Protein AF-T1EK25-F1 (afdb_monomer_lite)

Radius of gyration: 20.11 Å; chains: 1; bounding box: 44×19×53 Å

Structure (mmCIF, N/CA/C/O backbone):
data_AF-T1EK25-F1
#
_entry.id   AF-T1EK25-F1
#
loop_
_atom_site.group_PDB
_atom_site.id
_atom_site.type_symbol
_atom_site.label_atom_id
_atom_site.label_alt_id
_atom_site.label_comp_id
_atom_site.label_asym_id
_atom_site.label_entity_id
_atom_site.label_seq_id
_atom_site.pdbx_PDB_ins_code
_atom_site.Cartn_x
_atom_site.Cartn_y
_atom_site.Cartn_z
_atom_site.occupancy
_atom_site.B_iso_or_equiv
_atom_site.auth_seq_id
_atom_site.auth_comp_id
_atom_site.auth_asym_id
_atom_site.auth_atom_id
_atom_site.pdbx_PDB_model_num
ATOM 1 N N . GLU A 1 1 ? 16.639 7.286 -23.972 1.00 62.28 1 GLU A N 1
ATOM 2 C CA . GLU A 1 1 ? 15.449 7.050 -24.816 1.00 62.28 1 GLU A CA 1
ATOM 3 C C . GLU A 1 1 ? 14.156 7.068 -24.002 1.00 62.28 1 GLU A C 1
ATOM 5 O O . GLU A 1 1 ? 13.384 7.986 -24.219 1.00 62.28 1 GLU A O 1
ATOM 10 N N . LEU A 1 2 ? 13.976 6.228 -22.971 1.00 72.88 2 LEU A N 1
ATOM 11 C CA . LEU A 1 2 ? 12.752 6.216 -22.135 1.00 72.88 2 LEU A CA 1
ATOM 12 C C . LEU A 1 2 ? 12.325 7.587 -21.546 1.00 72.88 2 LEU A C 1
ATOM 14 O O . LEU A 1 2 ? 11.149 7.919 -21.528 1.00 72.88 2 LEU A O 1
ATOM 18 N N . SER A 1 3 ? 13.280 8.398 -21.069 1.00 75.31 3 SER A N 1
ATOM 19 C CA . SER A 1 3 ? 13.015 9.719 -20.455 1.00 75.31 3 SER A CA 1
ATOM 20 C C . SER A 1 3 ? 12.731 10.836 -21.478 1.00 75.31 3 SER A C 1
ATOM 22 O O . SER A 1 3 ? 12.230 11.904 -21.127 1.00 75.31 3 SER A O 1
ATOM 24 N N . CYS A 1 4 ? 13.064 10.603 -22.751 1.00 80.94 4 CYS A N 1
ATOM 25 C CA . CYS A 1 4 ? 12.880 11.573 -23.832 1.00 80.94 4 CYS A CA 1
ATOM 26 C C . CYS A 1 4 ? 11.537 11.398 -24.553 1.00 80.94 4 CYS A C 1
ATOM 28 O O . CYS A 1 4 ? 11.142 12.283 -25.309 1.00 80.94 4 CYS A O 1
ATOM 30 N N . ASP A 1 5 ? 10.835 10.290 -24.314 1.00 84.56 5 ASP A N 1
ATOM 31 C CA . ASP A 1 5 ? 9.527 10.034 -24.899 1.00 84.56 5 ASP A CA 1
ATOM 32 C C . ASP A 1 5 ? 8.421 10.732 -24.089 1.00 84.56 5 ASP A C 1
ATOM 34 O O . ASP A 1 5 ? 8.163 10.433 -22.917 1.00 84.56 5 ASP A O 1
ATOM 38 N N . GLY A 1 6 ? 7.764 11.706 -24.721 1.00 84.06 6 GLY A N 1
ATOM 39 C CA . GLY A 1 6 ? 6.689 12.474 -24.093 1.00 84.06 6 GLY A CA 1
ATOM 40 C C . GLY A 1 6 ? 5.431 11.647 -23.802 1.00 84.06 6 GLY A C 1
ATOM 41 O O . GLY A 1 6 ? 4.701 11.965 -22.861 1.00 84.06 6 GLY A O 1
ATOM 42 N N . GLY A 1 7 ? 5.186 10.582 -24.570 1.00 85.19 7 GLY A N 1
ATOM 43 C CA . GLY A 1 7 ? 4.066 9.664 -24.373 1.00 85.19 7 GLY A CA 1
ATOM 44 C C . GLY A 1 7 ? 4.258 8.806 -23.126 1.00 85.19 7 GLY A C 1
ATOM 45 O O . GLY A 1 7 ? 3.394 8.801 -22.250 1.00 85.19 7 GLY A O 1
ATOM 46 N N . LEU A 1 8 ? 5.428 8.180 -22.989 1.00 85.38 8 LEU A N 1
ATOM 47 C CA . LEU A 1 8 ? 5.824 7.395 -21.820 1.00 85.38 8 LEU A CA 1
ATOM 48 C C . LEU A 1 8 ? 5.833 8.247 -20.554 1.00 85.38 8 LEU A C 1
ATOM 50 O O . LEU A 1 8 ? 5.364 7.801 -19.510 1.00 85.38 8 LEU A O 1
ATOM 54 N N . LYS A 1 9 ? 6.296 9.499 -20.644 1.00 85.50 9 LYS A N 1
ATOM 55 C CA . LYS A 1 9 ? 6.242 10.438 -19.518 1.00 85.50 9 LYS A CA 1
ATOM 56 C C . LYS A 1 9 ? 4.806 10.736 -19.081 1.00 85.50 9 LYS A C 1
ATOM 58 O O . LYS A 1 9 ? 4.536 10.847 -17.887 1.00 85.50 9 LYS A O 1
ATOM 63 N N . ASN A 1 10 ? 3.879 10.865 -20.027 1.00 85.12 10 ASN A N 1
ATOM 64 C CA . ASN A 1 10 ? 2.466 11.058 -19.711 1.00 85.12 10 ASN A CA 1
ATOM 65 C C . ASN A 1 10 ? 1.818 9.800 -19.126 1.00 85.12 10 ASN A C 1
ATOM 67 O O . ASN A 1 10 ? 1.035 9.926 -18.188 1.00 85.12 10 ASN A O 1
ATOM 71 N N . GLU A 1 11 ? 2.140 8.612 -19.640 1.00 86.56 11 GLU A N 1
ATOM 72 C CA . GLU A 1 11 ? 1.694 7.333 -19.069 1.00 86.56 11 GLU A CA 1
ATOM 73 C C . GLU A 1 11 ? 2.190 7.167 -17.629 1.00 86.56 11 GLU A C 1
ATOM 75 O O . GLU A 1 11 ? 1.397 6.894 -16.732 1.00 86.56 11 GLU A O 1
ATOM 80 N N . PHE A 1 12 ? 3.472 7.443 -17.384 1.00 85.50 12 PHE A N 1
ATOM 81 C CA . PHE A 1 12 ? 4.089 7.363 -16.061 1.00 85.50 12 PHE A CA 1
ATOM 82 C C . PHE A 1 12 ? 3.411 8.265 -15.020 1.00 85.50 12 PHE A C 1
ATOM 84 O O . PHE A 1 12 ? 3.294 7.890 -13.859 1.00 85.50 12 PHE A O 1
ATOM 91 N N . ASN A 1 13 ? 2.962 9.459 -15.421 1.00 84.69 13 ASN A N 1
ATOM 92 C CA . ASN A 1 13 ? 2.296 10.398 -14.513 1.00 84.69 13 ASN A CA 1
ATOM 93 C C . ASN A 1 13 ? 0.816 10.071 -14.265 1.00 84.69 13 ASN A C 1
ATOM 95 O O . ASN A 1 13 ? 0.233 10.597 -13.318 1.00 84.69 13 ASN A O 1
ATOM 99 N N . LYS A 1 14 ? 0.188 9.280 -15.141 1.00 87.81 14 LYS A N 1
ATOM 100 C CA . LYS A 1 14 ? -1.233 8.919 -15.042 1.00 87.81 14 LYS A CA 1
ATOM 101 C C . LYS A 1 14 ? -1.446 7.596 -14.317 1.00 87.81 14 LYS A C 1
ATOM 103 O O . LYS A 1 14 ? -2.386 7.486 -13.535 1.00 87.81 14 LYS A O 1
ATOM 108 N N . ASP A 1 15 ? -0.605 6.610 -14.606 1.00 85.19 15 ASP A N 1
ATOM 1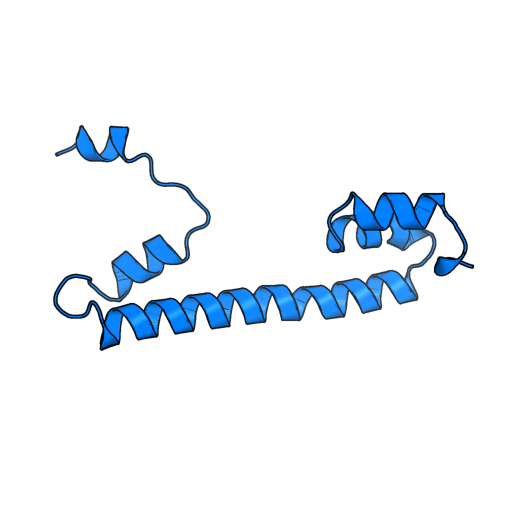09 C CA . ASP A 1 15 ? -0.722 5.265 -14.057 1.00 85.19 15 ASP A CA 1
ATOM 110 C C . ASP A 1 15 ? -0.072 5.161 -12.672 1.00 85.19 15 ASP A C 1
ATOM 112 O O . ASP A 1 15 ? 0.830 5.924 -12.316 1.00 85.19 15 ASP A O 1
ATOM 116 N N . LEU A 1 16 ? -0.484 4.159 -11.885 1.00 84.06 16 LEU A N 1
ATOM 117 C CA . LEU A 1 16 ? 0.328 3.750 -10.745 1.00 84.06 16 LEU A CA 1
ATOM 118 C C . LEU A 1 16 ? 1.689 3.253 -11.238 1.00 84.06 16 LEU A C 1
ATOM 120 O O . LEU A 1 16 ? 1.791 2.538 -12.235 1.00 84.06 16 LEU A O 1
ATOM 124 N N . LEU A 1 17 ? 2.734 3.575 -10.474 1.00 84.19 17 LEU A N 1
ATOM 125 C CA . LEU A 1 17 ? 4.115 3.214 -10.792 1.00 84.19 17 LEU A CA 1
ATOM 126 C C . LEU A 1 17 ? 4.281 1.707 -11.057 1.00 84.19 17 LEU A C 1
ATOM 128 O O . LEU A 1 17 ? 4.986 1.317 -11.984 1.00 84.19 17 LEU A O 1
ATOM 132 N N . SER A 1 18 ? 3.607 0.860 -10.273 1.00 85.25 18 SER A N 1
ATOM 133 C CA . SER A 1 18 ? 3.594 -0.594 -10.466 1.00 85.25 18 SER A CA 1
ATOM 134 C C . SER A 1 18 ? 2.982 -1.001 -11.802 1.00 85.25 18 SER A C 1
ATOM 136 O O . SER A 1 18 ? 3.561 -1.825 -12.504 1.00 85.25 18 SER A O 1
ATOM 138 N N . ASP A 1 19 ? 1.848 -0.407 -12.169 1.00 87.44 19 ASP A N 1
ATOM 139 C CA . ASP A 1 19 ? 1.083 -0.770 -13.363 1.00 87.44 19 ASP A CA 1
ATOM 140 C C . ASP A 1 19 ? 1.812 -0.320 -14.627 1.00 87.44 19 ASP A C 1
ATOM 142 O O . ASP A 1 19 ? 1.879 -1.062 -15.608 1.00 87.44 19 ASP A O 1
ATOM 146 N N . PHE A 1 20 ? 2.437 0.857 -14.571 1.00 90.25 20 PHE A N 1
ATOM 147 C CA . PHE A 1 20 ? 3.316 1.351 -15.621 1.00 90.25 20 PHE A CA 1
ATOM 148 C C . PHE A 1 20 ? 4.464 0.366 -15.897 1.00 90.25 20 PHE A C 1
ATOM 150 O O . PHE A 1 20 ? 4.637 -0.086 -17.030 1.00 90.25 20 PHE A O 1
ATOM 157 N N . TRP A 1 21 ? 5.225 -0.030 -14.867 1.00 90.62 21 TRP A N 1
ATOM 158 C CA . TRP A 1 21 ? 6.345 -0.963 -15.046 1.00 90.62 21 TRP A CA 1
ATOM 159 C C . TRP A 1 21 ? 5.893 -2.380 -15.410 1.00 90.62 21 TRP A C 1
ATOM 161 O O . TRP A 1 21 ? 6.623 -3.083 -16.105 1.00 90.62 21 TRP A O 1
ATOM 171 N N . LEU A 1 22 ? 4.685 -2.798 -15.012 1.00 90.25 22 LEU A N 1
ATOM 172 C CA . LEU A 1 22 ? 4.118 -4.078 -15.439 1.00 90.25 22 LEU A CA 1
ATOM 173 C C . LEU A 1 22 ? 3.829 -4.086 -16.948 1.00 90.25 22 LEU A C 1
ATOM 175 O O . LEU A 1 22 ? 4.206 -5.035 -17.633 1.00 90.25 22 LEU A O 1
ATOM 179 N N . LYS A 1 23 ? 3.225 -3.009 -17.474 1.00 90.50 23 LYS A N 1
ATOM 180 C CA . LYS A 1 23 ? 2.946 -2.835 -18.913 1.00 90.50 23 LYS A CA 1
ATOM 181 C C . LYS A 1 23 ? 4.227 -2.763 -19.744 1.00 90.50 23 LYS A C 1
ATOM 183 O O . LYS A 1 23 ? 4.271 -3.276 -20.854 1.00 90.50 23 LYS A O 1
ATOM 188 N N . LYS A 1 24 ? 5.278 -2.137 -19.208 1.00 89.44 24 LYS A N 1
ATOM 189 C CA . LYS A 1 24 ? 6.567 -1.951 -19.896 1.00 89.44 24 LYS A CA 1
ATOM 190 C C . LYS A 1 24 ? 7.554 -3.099 -19.686 1.00 89.44 24 LYS A C 1
ATOM 192 O O . LYS A 1 24 ? 8.684 -3.022 -20.162 1.00 89.44 24 LYS A O 1
ATOM 197 N N . ARG A 1 25 ? 7.143 -4.182 -19.022 1.00 89.06 25 ARG A N 1
ATOM 198 C CA . ARG A 1 25 ? 8.012 -5.325 -18.718 1.00 89.06 25 ARG A CA 1
ATOM 199 C C . ARG A 1 25 ? 8.497 -6.076 -19.962 1.00 89.06 25 ARG A C 1
ATOM 201 O O . ARG A 1 25 ? 9.601 -6.605 -19.936 1.00 89.06 25 ARG A O 1
ATOM 208 N N . GLU A 1 26 ? 7.704 -6.117 -21.030 1.00 89.19 26 GLU A N 1
ATOM 209 C CA . GLU A 1 26 ? 8.086 -6.781 -22.287 1.00 89.19 26 GLU A CA 1
ATOM 210 C C . GLU A 1 26 ? 9.171 -5.995 -23.045 1.00 89.19 26 GLU A C 1
ATOM 212 O O . GLU A 1 26 ? 10.146 -6.575 -23.511 1.00 89.19 26 GLU A O 1
ATOM 217 N N . GLU A 1 27 ? 9.054 -4.665 -23.084 1.00 89.75 27 GLU A N 1
ATOM 218 C CA . GLU A 1 27 ? 9.976 -3.770 -23.800 1.00 89.75 27 GLU A CA 1
ATOM 219 C C . GLU A 1 27 ? 11.220 -3.406 -22.960 1.00 89.75 27 GLU A C 1
ATOM 221 O O . GLU A 1 27 ? 12.331 -3.308 -23.477 1.00 89.75 27 GLU A O 1
ATOM 226 N N . TYR A 1 28 ? 11.064 -3.271 -21.637 1.00 88.44 28 TYR A N 1
ATOM 227 C CA . TYR A 1 28 ? 12.105 -2.824 -20.702 1.00 88.44 28 TYR A CA 1
ATOM 228 C C . TYR A 1 28 ? 12.257 -3.766 -19.500 1.00 88.44 28 TYR A C 1
ATOM 230 O O . TYR A 1 28 ? 12.286 -3.319 -18.350 1.00 88.44 28 TYR A O 1
ATOM 238 N N . GLY A 1 29 ? 12.364 -5.076 -19.737 1.00 87.81 29 GLY A N 1
ATOM 239 C CA . GLY A 1 29 ? 12.313 -6.105 -18.687 1.00 87.81 29 GLY A CA 1
ATOM 240 C C . GLY A 1 29 ? 13.288 -5.919 -17.520 1.00 87.81 29 GLY A C 1
ATOM 241 O O . GLY A 1 29 ? 12.869 -5.956 -16.366 1.00 87.81 29 GLY A O 1
ATOM 242 N N . LEU A 1 30 ? 14.570 -5.635 -17.782 1.00 91.12 30 LEU A N 1
ATOM 243 C CA . LEU A 1 30 ? 15.573 -5.458 -16.716 1.00 91.12 30 LEU A CA 1
ATOM 244 C C . LEU A 1 30 ? 15.297 -4.239 -15.822 1.00 91.12 30 LEU A C 1
ATOM 246 O O . LEU A 1 30 ? 15.484 -4.296 -14.604 1.00 91.12 30 LEU A O 1
ATOM 250 N N . ILE A 1 31 ? 14.870 -3.129 -16.427 1.00 89.31 31 ILE A N 1
ATOM 251 C CA . ILE A 1 31 ? 14.593 -1.876 -15.713 1.00 89.31 31 ILE A CA 1
ATOM 252 C C . ILE A 1 31 ? 13.279 -2.011 -14.943 1.00 89.31 31 ILE A C 1
ATOM 254 O O . ILE A 1 31 ? 13.230 -1.674 -13.761 1.00 89.31 31 ILE A O 1
ATOM 258 N N . SER A 1 32 ? 12.260 -2.582 -15.585 1.00 89.12 32 SER A N 1
ATOM 259 C CA . SER A 1 32 ? 10.948 -2.846 -14.994 1.00 89.12 32 SER A CA 1
ATOM 260 C C . SER A 1 32 ? 11.056 -3.776 -13.789 1.00 89.12 32 SER A C 1
ATOM 262 O O . SER A 1 32 ? 10.528 -3.462 -12.726 1.00 89.12 32 SER A O 1
ATOM 264 N N . ASP A 1 33 ? 11.821 -4.867 -13.892 1.00 89.44 33 ASP A N 1
ATOM 265 C CA . ASP A 1 33 ? 12.029 -5.791 -12.774 1.00 89.44 33 ASP A CA 1
ATOM 266 C C . ASP A 1 33 ? 12.761 -5.124 -11.602 1.00 89.44 33 ASP A C 1
ATOM 268 O O . ASP A 1 33 ? 12.427 -5.375 -10.442 1.00 89.44 33 ASP A O 1
ATOM 272 N N . ARG A 1 34 ? 13.751 -4.259 -11.866 1.00 89.00 34 ARG A N 1
ATOM 273 C CA . ARG A 1 34 ? 14.444 -3.514 -10.803 1.00 89.00 34 ARG A CA 1
ATOM 274 C C . ARG A 1 34 ? 13.528 -2.474 -10.154 1.00 89.00 34 ARG A C 1
ATOM 276 O O . ARG A 1 34 ? 13.547 -2.350 -8.932 1.00 89.00 34 ARG A O 1
ATOM 283 N N . ALA A 1 35 ? 12.727 -1.761 -10.942 1.00 87.44 35 ALA A N 1
ATOM 284 C CA . ALA A 1 35 ? 11.773 -0.783 -10.436 1.00 87.44 35 ALA A CA 1
ATOM 285 C C . ALA A 1 35 ? 10.689 -1.449 -9.574 1.00 87.44 35 ALA A C 1
ATOM 287 O O . ALA A 1 35 ? 10.479 -1.037 -8.437 1.00 87.44 35 ALA A O 1
ATOM 288 N N . LEU A 1 36 ? 10.090 -2.548 -10.050 1.00 86.31 36 LEU A N 1
ATOM 289 C CA . LEU A 1 36 ? 9.104 -3.329 -9.295 1.00 86.31 36 LEU A CA 1
ATOM 290 C C . LEU A 1 36 ? 9.697 -3.893 -7.997 1.00 86.31 36 LEU A C 1
ATOM 292 O O . LEU A 1 36 ? 9.082 -3.774 -6.938 1.00 86.31 36 LEU A O 1
ATOM 296 N N . LYS A 1 37 ? 10.923 -4.434 -8.039 1.00 85.31 37 LYS A N 1
ATOM 297 C CA . LYS A 1 37 ? 11.636 -4.903 -6.837 1.00 85.31 37 LYS A CA 1
ATOM 298 C C . LYS A 1 37 ? 11.910 -3.805 -5.819 1.00 85.31 37 LYS A C 1
ATOM 300 O O . LYS A 1 37 ? 12.032 -4.130 -4.648 1.00 85.31 37 LYS A O 1
ATOM 305 N N . PHE A 1 38 ? 12.035 -2.547 -6.235 1.00 80.06 38 PHE A N 1
ATOM 306 C CA . PHE A 1 38 ? 12.175 -1.416 -5.318 1.00 80.06 38 PHE A CA 1
ATOM 307 C C . PHE A 1 38 ? 10.814 -0.932 -4.792 1.00 80.06 38 PHE A C 1
ATOM 309 O O . PHE A 1 38 ? 10.703 -0.538 -3.634 1.00 80.06 38 PHE A O 1
ATOM 316 N N . SER A 1 39 ? 9.754 -1.024 -5.601 1.00 71.62 39 SER A N 1
ATOM 317 C CA . SER A 1 39 ? 8.392 -0.663 -5.189 1.00 71.62 39 SER A CA 1
ATOM 318 C C . SER A 1 39 ? 7.774 -1.635 -4.173 1.00 71.62 39 SER A C 1
ATOM 320 O O . SER A 1 39 ? 7.025 -1.198 -3.304 1.00 71.62 39 SER A O 1
ATOM 322 N N . ILE A 1 40 ? 8.093 -2.934 -4.235 1.00 68.50 40 ILE A N 1
ATOM 323 C CA . ILE A 1 40 ? 7.584 -3.957 -3.297 1.00 68.50 40 ILE A CA 1
ATOM 324 C C . ILE A 1 40 ? 8.006 -3.713 -1.830 1.00 68.50 40 ILE A C 1
ATOM 326 O O . ILE A 1 40 ? 7.138 -3.721 -0.961 1.00 68.50 40 ILE A O 1
ATOM 330 N N . PRO A 1 41 ? 9.293 -3.492 -1.496 1.00 63.38 41 PRO A N 1
ATOM 331 C CA . PRO A 1 41 ? 9.698 -3.214 -0.123 1.00 63.38 41 PRO A CA 1
ATOM 332 C C . PRO A 1 41 ? 9.146 -1.885 0.396 1.00 63.38 41 PRO A C 1
ATOM 334 O O . PRO A 1 41 ? 8.942 -1.763 1.595 1.00 63.38 41 PRO A O 1
ATOM 337 N N . PHE A 1 42 ? 8.852 -0.915 -0.478 1.00 60.12 42 PHE A N 1
ATOM 338 C CA . PHE A 1 42 ? 8.239 0.348 -0.063 1.00 60.12 42 PHE A CA 1
ATOM 339 C C . PHE A 1 42 ? 6.784 0.169 0.391 1.00 60.12 42 PHE A C 1
ATOM 341 O O . PHE A 1 42 ? 6.367 0.756 1.386 1.00 60.12 42 PHE A O 1
ATOM 348 N N . SER A 1 43 ? 5.998 -0.666 -0.296 1.00 61.78 43 SER A N 1
ATOM 349 C CA . SER A 1 43 ? 4.619 -0.932 0.125 1.00 61.78 43 SER A CA 1
ATOM 350 C C . SER A 1 43 ? 4.561 -1.754 1.415 1.00 61.78 43 SER A C 1
ATOM 352 O O . SER A 1 43 ? 3.721 -1.485 2.275 1.00 61.78 43 SER A O 1
ATOM 354 N N . THR A 1 44 ? 5.478 -2.706 1.606 1.00 64.00 44 THR A N 1
ATOM 355 C CA . THR A 1 44 ? 5.540 -3.503 2.840 1.00 64.00 44 THR A CA 1
ATOM 356 C C . THR A 1 44 ? 6.120 -2.724 4.020 1.00 64.00 44 THR A C 1
ATOM 358 O O . THR A 1 44 ? 5.590 -2.853 5.125 1.00 64.00 44 THR A O 1
ATOM 361 N N . SER A 1 45 ? 7.131 -1.869 3.811 1.00 71.88 45 SER A N 1
ATOM 362 C CA . SER A 1 45 ? 7.647 -0.980 4.859 1.00 71.88 45 SER A CA 1
ATOM 363 C C . SER A 1 45 ? 6.608 0.058 5.260 1.00 71.88 45 SER A C 1
ATOM 365 O O . SER A 1 45 ? 6.390 0.250 6.448 1.00 71.88 45 SER A O 1
ATOM 367 N N . TYR A 1 46 ? 5.886 0.651 4.304 1.00 76.44 46 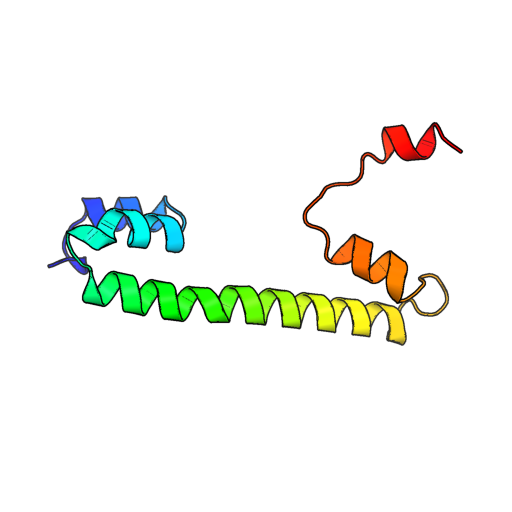TYR A N 1
ATOM 368 C CA . TYR A 1 46 ? 4.822 1.610 4.597 1.00 76.44 46 TYR A CA 1
ATOM 369 C C . TYR A 1 46 ? 3.679 0.990 5.409 1.00 76.44 46 TYR A C 1
ATOM 371 O O . TYR A 1 46 ? 3.200 1.597 6.368 1.00 76.44 46 TYR A O 1
ATOM 379 N N . LEU A 1 47 ? 3.239 -0.224 5.059 1.00 74.12 47 LEU A N 1
ATOM 380 C CA . LEU A 1 47 ? 2.205 -0.930 5.823 1.00 74.12 47 LEU A CA 1
ATOM 381 C C . LEU A 1 47 ? 2.692 -1.296 7.227 1.00 74.12 47 LEU A C 1
ATOM 383 O O . LEU A 1 47 ? 1.938 -1.150 8.191 1.00 74.12 47 LEU A O 1
ATOM 387 N N . PHE A 1 48 ? 3.951 -1.720 7.359 1.00 76.81 48 PHE A N 1
ATOM 388 C CA . PHE A 1 48 ? 4.554 -1.999 8.657 1.00 76.81 48 PHE A CA 1
ATOM 389 C C . PHE A 1 48 ? 4.677 -0.734 9.511 1.00 76.81 48 PHE A C 1
ATOM 391 O O . PHE A 1 48 ? 4.254 -0.733 10.663 1.00 76.81 48 PHE A O 1
ATOM 398 N N . GLU A 1 49 ? 5.190 0.356 8.945 1.00 84.38 49 GLU A N 1
ATOM 399 C CA . GLU A 1 49 ? 5.291 1.661 9.595 1.00 84.38 49 GLU A CA 1
ATOM 400 C C . GLU A 1 49 ? 3.912 2.150 10.030 1.00 84.38 49 GLU A C 1
ATOM 402 O O . GLU A 1 49 ? 3.711 2.468 11.198 1.00 84.38 49 GLU A O 1
ATOM 407 N N . THR A 1 50 ? 2.928 2.135 9.130 1.00 84.69 50 THR A N 1
ATOM 408 C CA . THR A 1 50 ? 1.553 2.563 9.426 1.00 84.69 50 THR A CA 1
ATOM 409 C C . THR A 1 50 ? 0.929 1.713 10.532 1.00 84.69 50 THR A C 1
ATOM 411 O O . THR A 1 50 ? 0.313 2.255 11.454 1.00 84.69 50 THR A O 1
ATOM 414 N N . GLY A 1 51 ? 1.121 0.391 10.492 1.00 86.50 51 GLY A N 1
ATOM 415 C CA . GLY A 1 51 ? 0.669 -0.518 11.543 1.00 86.50 51 GLY A CA 1
ATOM 416 C C . GLY A 1 51 ? 1.353 -0.270 12.878 1.00 86.50 51 GLY A C 1
ATOM 417 O O . GLY A 1 51 ? 0.691 -0.188 13.912 1.00 86.50 51 GLY A O 1
ATOM 418 N N . PHE A 1 52 ? 2.666 -0.071 12.863 1.00 87.19 52 PHE A N 1
ATOM 419 C CA . PHE A 1 52 ? 3.447 0.232 14.052 1.00 87.19 52 PHE A CA 1
ATOM 420 C C . PHE A 1 52 ? 3.043 1.577 14.667 1.00 87.19 52 PHE A C 1
ATOM 422 O O . PHE A 1 52 ? 2.826 1.669 15.876 1.00 87.19 52 PHE A O 1
ATOM 429 N N . PHE A 1 53 ? 2.852 2.613 13.849 1.00 89.88 53 PHE A N 1
ATOM 430 C CA . PHE A 1 53 ? 2.360 3.913 14.301 1.00 89.88 53 PHE A CA 1
ATOM 431 C C . PHE A 1 53 ? 0.952 3.817 14.890 1.00 89.88 53 PHE A C 1
ATOM 433 O O . PHE A 1 53 ? 0.689 4.409 15.938 1.00 89.88 53 PHE A O 1
ATOM 440 N N . ALA A 1 54 ? 0.054 3.052 14.267 1.00 90.12 54 ALA A N 1
ATOM 441 C CA . ALA A 1 54 ? -1.285 2.816 14.797 1.0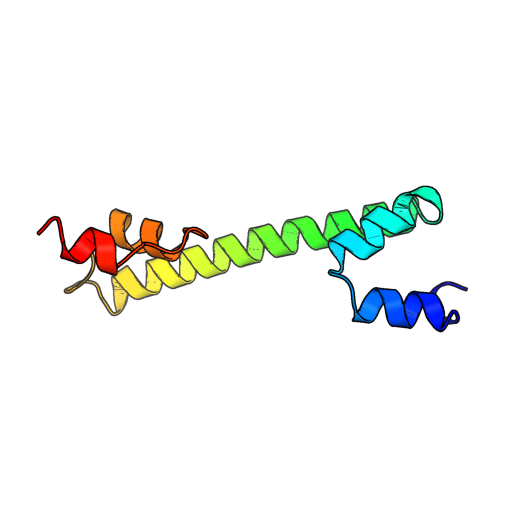0 90.12 54 ALA A CA 1
ATOM 442 C C . ALA A 1 54 ? -1.236 2.100 16.156 1.00 90.12 54 ALA A C 1
ATOM 444 O O . ALA A 1 54 ? -1.868 2.549 17.113 1.00 90.12 54 ALA A O 1
ATOM 445 N N . MET A 1 55 ? -0.425 1.047 16.273 1.00 92.00 55 MET A N 1
ATOM 446 C CA . MET A 1 55 ? -0.205 0.316 17.523 1.00 92.00 55 MET A CA 1
ATOM 447 C C . MET A 1 55 ? 0.328 1.243 18.625 1.00 92.00 55 MET A C 1
ATOM 449 O O . MET A 1 55 ? -0.167 1.233 19.756 1.00 92.00 55 MET A O 1
ATOM 453 N N . LEU A 1 56 ? 1.316 2.075 18.292 1.00 92.81 56 LEU A N 1
ATOM 454 C CA . LEU A 1 56 ? 1.913 3.042 19.207 1.00 92.81 56 LEU A CA 1
ATOM 455 C C . LEU A 1 56 ? 0.888 4.087 19.666 1.00 92.81 56 LEU A C 1
ATOM 457 O O . LEU A 1 56 ? 0.813 4.405 20.854 1.00 92.81 56 LEU A O 1
ATOM 461 N N . ALA A 1 57 ? 0.066 4.592 18.744 1.00 92.12 57 ALA A N 1
ATOM 462 C CA . ALA A 1 57 ? -0.997 5.541 19.049 1.00 92.12 57 ALA A CA 1
ATOM 463 C C . ALA A 1 57 ? -2.041 4.935 19.997 1.00 92.12 57 ALA A C 1
ATOM 465 O O . ALA A 1 57 ? -2.440 5.597 20.959 1.00 92.12 57 ALA A O 1
ATOM 466 N N . ILE A 1 58 ? -2.442 3.679 19.775 1.00 92.31 58 ILE A N 1
ATOM 467 C CA . ILE A 1 58 ? -3.370 2.973 20.667 1.0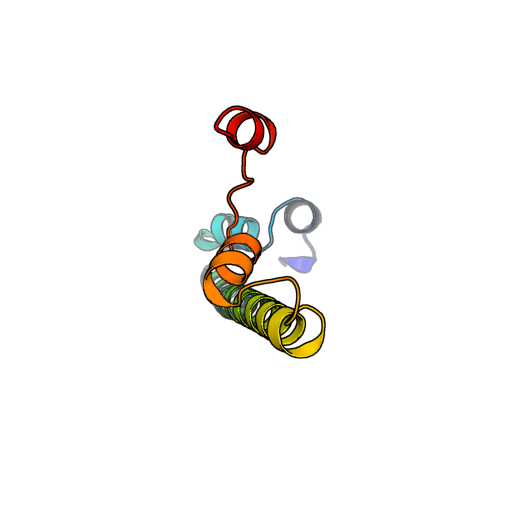0 92.31 58 ILE A CA 1
ATOM 468 C C . ILE A 1 58 ? -2.743 2.804 22.055 1.00 92.31 58 ILE A C 1
ATOM 470 O O . ILE A 1 58 ? -3.345 3.218 23.044 1.00 92.31 58 ILE A O 1
ATOM 474 N N . LYS A 1 59 ? -1.504 2.301 22.148 1.00 90.94 59 LYS A N 1
ATOM 475 C CA . LYS A 1 59 ? -0.832 2.068 23.442 1.00 90.94 59 LYS A CA 1
ATOM 476 C C . LYS A 1 59 ? -0.562 3.336 24.248 1.00 90.94 59 LYS A C 1
ATOM 478 O O . LYS A 1 59 ? -0.609 3.273 25.475 1.00 90.94 59 LYS A O 1
ATOM 483 N N . ASN A 1 60 ? -0.254 4.451 23.590 1.00 91.06 60 ASN A N 1
ATOM 484 C CA . ASN A 1 60 ? 0.156 5.671 24.285 1.00 91.06 60 ASN A CA 1
ATOM 485 C C . ASN A 1 60 ? -0.998 6.657 24.474 1.00 91.06 60 ASN A C 1
ATOM 487 O O . ASN A 1 60 ? -1.212 7.146 25.578 1.00 91.06 60 ASN A O 1
ATOM 491 N N . LYS A 1 61 ? -1.743 6.964 23.406 1.00 91.94 61 LYS A N 1
ATOM 492 C CA . LYS A 1 61 ? -2.728 8.056 23.402 1.00 91.94 61 LYS A CA 1
ATOM 493 C C . LYS A 1 61 ? -4.150 7.582 23.685 1.00 91.94 61 LYS A C 1
ATOM 495 O O . LYS A 1 61 ? -4.920 8.312 24.303 1.00 91.94 61 LYS A O 1
ATOM 500 N N . TYR A 1 62 ? -4.507 6.383 23.231 1.00 91.19 62 TYR A N 1
ATOM 501 C CA . TYR A 1 62 ? -5.888 5.893 23.284 1.00 91.19 62 TYR A CA 1
ATOM 502 C C . TYR A 1 62 ? -6.075 4.667 24.181 1.00 91.19 62 TYR A C 1
ATOM 504 O O . TYR A 1 62 ? -7.124 4.036 24.127 1.00 91.19 62 TYR A O 1
ATOM 512 N N . ARG A 1 63 ? -5.108 4.369 25.056 1.00 87.12 63 ARG A N 1
ATOM 513 C CA . ARG A 1 63 ? -5.102 3.170 25.912 1.00 87.12 63 ARG A CA 1
ATOM 514 C C . ARG A 1 63 ? -6.348 3.019 26.787 1.00 87.12 63 ARG A C 1
ATOM 516 O O . ARG A 1 63 ? -6.717 1.907 27.129 1.00 87.12 63 ARG A O 1
ATOM 523 N N . SER A 1 64 ? -6.970 4.128 27.182 1.00 91.62 64 SER A N 1
ATOM 524 C CA . SER A 1 64 ? -8.184 4.131 28.006 1.00 91.62 64 SER A CA 1
ATOM 525 C C . SER A 1 64 ? -9.483 3.988 27.210 1.00 91.62 64 SER A C 1
ATOM 527 O O . SER A 1 64 ? -10.545 3.885 27.815 1.00 91.62 64 SER A O 1
ATOM 529 N N . LYS A 1 65 ? -9.417 4.044 25.875 1.00 91.50 65 LYS A N 1
ATOM 530 C CA . LYS A 1 65 ? -10.587 4.090 24.985 1.00 91.50 65 LYS A CA 1
ATOM 531 C C . LYS A 1 65 ? -10.620 2.966 23.957 1.00 91.50 65 LYS A C 1
ATOM 533 O O . LYS A 1 65 ? -11.702 2.654 23.483 1.00 91.50 65 LYS A O 1
ATOM 538 N N . LEU A 1 66 ? -9.458 2.438 23.581 1.00 90.62 66 LEU A N 1
ATOM 539 C CA . LEU A 1 66 ? -9.293 1.479 22.496 1.00 90.62 66 LEU A CA 1
ATOM 540 C C . LEU A 1 66 ? -8.539 0.246 22.990 1.00 90.62 66 LEU A C 1
ATOM 542 O O . LEU A 1 66 ? -7.595 0.349 23.780 1.00 90.62 66 LEU A O 1
ATOM 546 N N . GLU A 1 67 ? -8.941 -0.905 22.473 1.00 89.56 67 GLU A N 1
ATOM 547 C CA . GLU A 1 67 ? -8.300 -2.188 22.693 1.00 89.56 67 GLU A CA 1
ATOM 548 C C . GLU A 1 67 ? -7.324 -2.478 21.555 1.00 89.56 67 GLU A C 1
ATOM 550 O O . GLU A 1 67 ? -7.636 -2.358 20.375 1.00 89.56 67 GLU A O 1
ATOM 555 N N . LEU A 1 68 ? -6.103 -2.876 21.914 1.00 88.38 68 LEU A N 1
ATOM 556 C CA . LEU A 1 68 ? -4.997 -2.949 20.963 1.00 88.38 68 LEU A CA 1
ATOM 557 C C . LEU A 1 68 ? -5.303 -3.811 19.737 1.00 88.38 68 LEU A C 1
ATOM 559 O O . LEU A 1 68 ? -5.096 -3.362 18.620 1.00 88.38 68 LEU A O 1
ATOM 563 N N . GLU A 1 69 ? -5.746 -5.044 19.946 1.00 88.81 69 GLU A N 1
ATOM 564 C CA . GLU A 1 69 ? -5.895 -6.039 18.884 1.00 88.81 69 GLU A CA 1
ATOM 565 C C . GLU A 1 69 ? -7.080 -5.740 17.941 1.00 88.81 69 GLU A C 1
ATOM 567 O O . GLU A 1 69 ? -6.836 -5.572 16.739 1.00 88.81 69 GLU A O 1
ATOM 572 N N . PRO A 1 70 ? -8.326 -5.555 18.422 1.00 89.50 70 PRO A N 1
ATOM 573 C CA . PRO A 1 70 ? -9.460 -5.290 17.538 1.00 89.50 70 PRO A CA 1
ATOM 574 C C . PRO A 1 70 ? -9.370 -3.927 16.839 1.00 89.50 70 PRO A C 1
ATOM 576 O O . PRO A 1 70 ? -9.652 -3.846 15.640 1.00 89.50 70 PRO A O 1
ATOM 579 N N . ASP A 1 71 ? -8.928 -2.868 17.527 1.00 89.75 71 ASP A N 1
ATOM 580 C CA . ASP A 1 71 ? -8.834 -1.535 16.924 1.00 89.75 71 ASP A CA 1
ATOM 581 C C . ASP A 1 71 ? -7.665 -1.423 15.944 1.00 89.75 71 ASP A C 1
ATOM 583 O O . ASP A 1 71 ? -7.789 -0.773 14.903 1.00 89.75 71 ASP A O 1
ATOM 587 N N . LEU A 1 72 ? -6.535 -2.087 16.217 1.00 90.25 72 LEU A N 1
ATOM 588 C CA . LEU A 1 72 ? -5.433 -2.146 15.256 1.00 90.25 72 LEU A CA 1
ATOM 589 C C . LEU A 1 72 ? -5.843 -2.925 14.005 1.00 90.25 72 LEU A C 1
ATOM 591 O O . LEU A 1 72 ? -5.551 -2.482 12.895 1.00 90.25 72 LEU A O 1
ATOM 595 N N . ARG A 1 73 ? -6.571 -4.037 14.163 1.00 88.75 73 ARG A N 1
ATOM 596 C CA . ARG A 1 73 ? -7.115 -4.806 13.036 1.00 88.75 73 ARG A CA 1
ATOM 597 C C . ARG A 1 73 ? -8.059 -3.961 12.181 1.00 88.75 73 ARG A C 1
ATOM 599 O O . ARG A 1 73 ? -7.944 -3.973 10.957 1.00 88.75 73 ARG A O 1
ATOM 606 N N . LEU A 1 74 ? -8.946 -3.188 12.812 1.00 87.75 74 LEU A N 1
ATOM 607 C CA . LEU A 1 74 ? -9.815 -2.238 12.111 1.00 87.75 74 LEU A CA 1
ATOM 608 C C . LEU A 1 74 ? -9.024 -1.119 11.424 1.00 87.75 74 LEU A C 1
ATOM 610 O O . LEU A 1 74 ? -9.406 -0.674 10.347 1.00 87.75 74 LEU A O 1
ATOM 614 N N . LYS A 1 75 ? -7.914 -0.663 12.013 1.00 86.06 75 LYS A N 1
ATOM 615 C CA . LYS A 1 75 ? -7.084 0.398 11.431 1.00 86.06 75 LYS A CA 1
ATOM 616 C C . LYS A 1 75 ? -6.253 -0.070 10.235 1.00 86.06 75 LYS A C 1
ATOM 618 O O . LYS A 1 75 ? -5.968 0.737 9.353 1.00 86.06 75 LYS A O 1
ATOM 623 N N . LEU A 1 76 ? -5.853 -1.338 10.233 1.00 86.56 76 LEU A N 1
ATOM 624 C CA . LEU A 1 76 ? -5.030 -1.953 9.193 1.00 86.56 76 LEU A CA 1
ATOM 625 C C . LEU A 1 76 ? -5.841 -2.533 8.031 1.00 86.56 76 LEU A C 1
ATOM 627 O O . LEU A 1 76 ? -5.277 -2.790 6.969 1.00 86.56 76 LEU A O 1
ATOM 631 N N . THR A 1 77 ? -7.143 -2.758 8.212 1.00 86.50 77 THR A N 1
ATOM 632 C CA . THR A 1 77 ? -7.979 -3.294 7.139 1.00 86.50 77 THR A CA 1
ATOM 633 C C . THR A 1 77 ? -8.177 -2.276 6.015 1.00 86.50 77 THR A C 1
ATOM 635 O O . THR A 1 77 ? -8.426 -1.092 6.242 1.00 86.50 77 THR A O 1
ATOM 638 N N . LEU A 1 78 ? -8.093 -2.754 4.773 1.00 82.81 78 LEU A N 1
ATOM 639 C CA . LEU A 1 78 ? -8.448 -1.978 3.580 1.00 82.81 78 LEU A CA 1
ATOM 640 C C . LEU A 1 78 ? -9.964 -1.990 3.320 1.00 82.81 78 LEU A C 1
ATOM 642 O O . LEU A 1 78 ? -10.461 -1.252 2.469 1.00 82.81 78 LEU A O 1
ATOM 646 N N . ILE A 1 79 ? -10.701 -2.834 4.046 1.00 86.12 79 ILE A N 1
ATOM 647 C CA . ILE A 1 79 ? -12.148 -2.983 3.921 1.00 86.12 79 ILE A CA 1
ATOM 648 C C . ILE A 1 79 ? -12.815 -1.859 4.709 1.00 86.12 79 ILE A C 1
ATOM 650 O O . ILE A 1 79 ? -12.604 -1.720 5.912 1.00 86.12 79 ILE A O 1
ATOM 654 N N . LYS A 1 80 ? -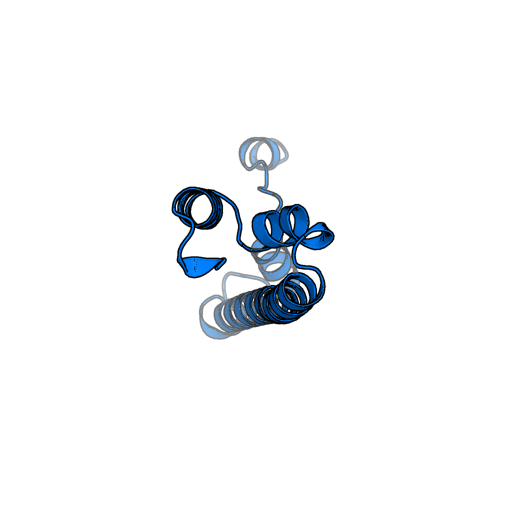13.651 -1.061 4.043 1.00 83.75 80 LYS A N 1
ATOM 655 C CA . LYS A 1 80 ? -14.447 -0.044 4.733 1.00 83.75 80 LYS A CA 1
ATOM 656 C C . LYS A 1 80 ? -15.598 -0.738 5.470 1.00 83.75 80 LYS A C 1
ATOM 658 O O . LYS A 1 80 ? -16.387 -1.406 4.804 1.00 83.75 80 LYS A O 1
ATOM 663 N N . P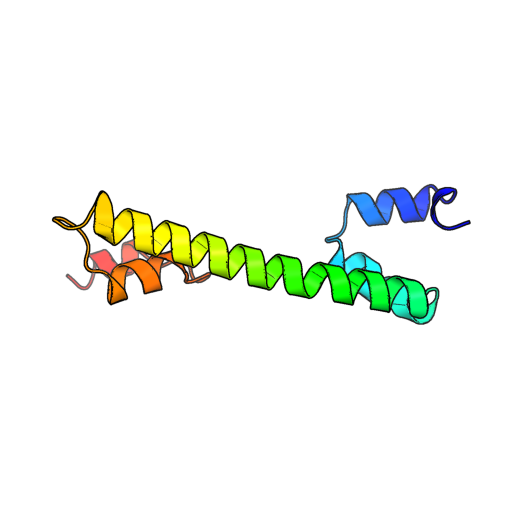RO A 1 81 ? -15.708 -0.608 6.802 1.00 80.69 81 PRO A N 1
ATOM 664 C CA . PRO A 1 81 ? -16.842 -1.167 7.523 1.00 80.69 81 PRO A CA 1
ATOM 665 C C . PRO A 1 81 ? -18.129 -0.436 7.123 1.00 80.69 81 PRO A C 1
ATOM 667 O O . PRO A 1 81 ? -18.138 0.795 7.031 1.00 80.69 81 PRO A O 1
ATOM 670 N N . ASP A 1 82 ? -19.216 -1.181 6.915 1.00 88.00 82 ASP A N 1
ATOM 671 C CA . ASP A 1 82 ? -20.546 -0.590 6.765 1.00 88.00 82 ASP A CA 1
ATOM 672 C C . ASP A 1 82 ? -21.077 -0.198 8.149 1.00 88.00 82 ASP A C 1
ATOM 674 O O . ASP A 1 82 ? -21.640 -0.995 8.899 1.00 88.00 82 ASP A O 1
ATOM 678 N N . ILE A 1 83 ? -20.850 1.064 8.509 1.00 86.69 83 ILE A N 1
ATOM 679 C CA . ILE A 1 83 ? -21.264 1.613 9.802 1.00 86.69 83 ILE A CA 1
ATOM 680 C C . ILE A 1 83 ? -22.794 1.617 9.920 1.00 86.69 83 ILE A C 1
ATOM 682 O O . ILE A 1 83 ? -23.325 1.413 11.009 1.00 86.69 83 ILE A O 1
ATOM 686 N N . ALA A 1 84 ? -23.512 1.828 8.812 1.00 89.62 84 ALA A N 1
ATOM 687 C CA . ALA A 1 84 ? -24.967 1.890 8.826 1.00 89.62 84 ALA A CA 1
ATOM 688 C C . ALA A 1 84 ? -25.579 0.514 9.104 1.00 89.62 84 ALA A C 1
ATOM 690 O O . ALA A 1 84 ? -26.576 0.428 9.819 1.00 89.62 84 ALA A O 1
ATOM 691 N N . GLU A 1 85 ? -24.986 -0.554 8.574 1.00 90.81 85 GLU A N 1
ATOM 692 C CA . GLU A 1 85 ? -25.375 -1.927 8.895 1.00 90.81 85 GLU A CA 1
ATOM 693 C C . GLU A 1 85 ? -25.015 -2.297 10.343 1.00 90.81 85 GLU A C 1
ATOM 695 O O . GLU A 1 85 ? -25.880 -2.753 11.091 1.00 90.81 85 GLU A O 1
ATOM 700 N N . LEU A 1 86 ? -23.789 -2.000 10.788 1.00 82.94 86 LEU A N 1
ATOM 701 C CA . LEU A 1 86 ? -23.327 -2.281 12.157 1.00 82.94 86 LEU A CA 1
ATOM 702 C C . LEU A 1 86 ? -24.150 -1.561 13.238 1.00 82.94 86 LEU A C 1
ATOM 704 O O . LEU A 1 86 ? -24.345 -2.086 14.332 1.00 82.94 86 LEU A O 1
ATOM 708 N N . CYS A 1 87 ? -24.641 -0.353 12.953 1.00 86.94 87 CYS A N 1
ATOM 709 C CA . CYS A 1 87 ? -25.510 0.383 13.869 1.00 86.94 87 CYS A CA 1
ATOM 710 C C . CYS A 1 87 ? -26.933 -0.188 13.949 1.00 86.94 87 CYS A C 1
ATOM 712 O O . CYS A 1 87 ? -27.613 0.073 14.938 1.00 86.94 87 CYS A O 1
ATOM 714 N N . LYS A 1 88 ? -27.391 -0.948 12.944 1.00 90.81 88 LYS A N 1
ATOM 715 C CA . LYS A 1 88 ? -28.714 -1.598 12.955 1.00 90.81 88 LYS A CA 1
ATOM 716 C C . LYS A 1 88 ? -28.726 -2.895 13.757 1.00 90.81 88 LYS A C 1
ATOM 718 O O . LYS A 1 88 ? -29.774 -3.268 14.266 1.00 90.81 88 LYS A O 1
ATOM 723 N N . SER A 1 89 ? -27.592 -3.586 13.857 1.00 75.94 89 SER A N 1
ATOM 724 C CA . SER A 1 89 ? -27.463 -4.854 14.585 1.00 75.94 89 SER A CA 1
ATOM 725 C C . SER A 1 89 ? -27.212 -4.675 16.089 1.00 75.94 89 SER A C 1
ATOM 727 O O . SER A 1 89 ? -26.649 -5.572 16.717 1.00 75.94 89 SER A O 1
ATOM 729 N N . LYS A 1 90 ? -27.538 -3.507 16.649 1.00 53.59 90 LYS A N 1
ATOM 730 C CA . LYS A 1 90 ? -27.228 -3.129 18.028 1.00 53.59 90 LYS A CA 1
ATOM 731 C C . LYS A 1 90 ? -28.477 -3.045 18.890 1.00 53.59 90 LYS A C 1
ATOM 733 O O . LYS A 1 90 ? -29.505 -2.556 18.378 1.00 53.59 90 LYS A O 1
#

Secondary structure (DSSP, 8-state):
-GGG-HHHHHHHHHS-HHHHHHHTTTTSHHHHHHHHHHHHHHHHHHHHHHHHHHHHHHHHTSTTT--HHHHHHHHH-SSPP-HHHHHHT-

Foldseek 3Di:
DCVPDPVLVVVCVPDDVLVSLVVCCVVPVVVSVVSNVVVVVVVVVVLVVQLVVQLVCCVPPVVVPDDRPPVSVVSSDPDDDPVVVVVVVD

Sequence (90 aa):
ELSCDGGLKNEFNKDLLSDFWLKKREEYGLISDRALKFSIPFSTSYLFETGFFAMLAIKNKYRSKLELEPDLRLKLTLIKPDIAELCKSK

Organism: Helobdella robusta (NCBI:txid6412)

pLDDT: mean 84.57, std 8.15, range [53.59, 92.81]